Protein AF-A0A1F6L7F2-F1 (afdb_monomer)

pLDDT: mean 79.54, std 13.67, range [41.53, 95.06]

Foldseek 3Di:
DDDDPVVVVVQLVVLVVVLVVVLVVLLVQLLVQQLCCCVVVVDQLLVSLCVSLVVSLVVVVVVCVVVVFFDPPVVVSCVLSVVLSVVLSVQLNCCCVVVVDRSNVSSNVSSVVSSVVSSVVCVVVVGTDRDPPPPDD

Sequence (137 aa):
MPDFPGVIARRCASHFAKYLAVGVIWTILPIASLWLLIDHWRLPAIWVSAIVYGALFVTKYTAYVFIGMLKADPVKYILVAGVFSALNVFIVWLFVDCFHLPAASAGLLNTTGLFLARFFAFSRLGILRDPPDKKGP

Nearest PDB structures (foldseek):
  7kyp-assembly4_N  TM=5.466E-01  e=1.343E+00  Streptococcus pneumoniae D39
  1ktm-assembly1_A  TM=3.327E-01  e=5.344E+00  Gallus gallus
  6x8n-assembly2_B  TM=3.329E-01  e=8.314E+00  synthetic construct

Mean predicted aligned error: 7.93 Å

Secondary structure (DSSP, 8-state):
-PPPHHHHHHHHHHHHHHHHHHHHHHHHHHHHHHIIIIIIT---HHHHHHHHHHHHHHHHHHHHHHTT-B-S-HHHHHHHHHHHHHHHHHHHHIIIIIT---HHHHHHHHHHHHHHHHHHHHHHTT-BPPPPP----

Radius of gyration: 17.03 Å; Cα contacts (8 Å, |Δi|>4): 104; chains: 1; bounding box: 48×31×57 Å

Solvent-accessible surface area (backbone atoms only — not comparable to full-atom values): 7583 Å² total; per-residue (Å²): 132,87,78,58,72,69,60,57,52,53,53,51,50,56,54,46,50,57,51,44,64,57,44,49,61,69,47,51,52,54,28,54,50,40,26,51,44,31,66,72,65,65,44,60,54,58,63,53,36,46,52,50,45,50,54,47,51,55,54,50,50,54,50,35,58,74,69,57,44,52,52,99,49,66,65,64,48,51,53,53,55,46,54,53,41,53,49,50,30,53,51,40,28,46,32,34,74,72,64,66,39,58,41,45,62,33,36,49,54,50,50,56,56,49,49,54,54,49,50,53,49,37,61,77,66,62,42,61,48,76,74,80,72,90,70,72,135

Structure (mmCIF, N/CA/C/O backbone):
data_AF-A0A1F6L7F2-F1
#
_entry.id   AF-A0A1F6L7F2-F1
#
loop_
_atom_site.group_PDB
_atom_site.id
_atom_site.type_symbol
_atom_site.label_atom_id
_atom_site.label_alt_id
_atom_site.label_comp_id
_atom_site.label_asym_id
_atom_site.label_entity_id
_atom_site.label_seq_id
_atom_site.pdbx_PDB_ins_code
_atom_site.Cartn_x
_atom_site.Cartn_y
_atom_site.Cartn_z
_atom_site.occupancy
_atom_site.B_iso_or_equiv
_atom_site.auth_seq_id
_atom_s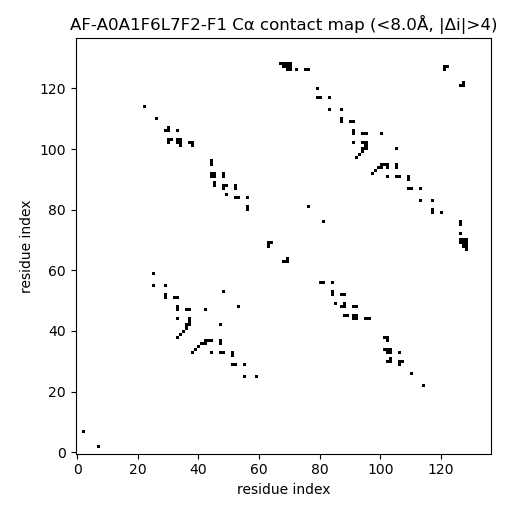ite.auth_comp_id
_atom_site.auth_asym_id
_atom_site.auth_atom_id
_atom_site.pdbx_PDB_model_num
ATOM 1 N N . MET A 1 1 ? -31.174 10.610 19.630 1.00 47.91 1 MET A N 1
ATOM 2 C CA . MET A 1 1 ? -30.564 11.948 19.770 1.00 47.91 1 MET A CA 1
ATOM 3 C C . MET A 1 1 ? -29.759 12.197 18.505 1.00 47.91 1 MET A C 1
ATOM 5 O O . MET A 1 1 ? -28.881 11.389 18.244 1.00 47.91 1 MET A O 1
ATOM 9 N N . PRO A 1 2 ? -30.112 13.179 17.660 1.00 44.25 2 PRO A N 1
ATOM 10 C CA . PRO A 1 2 ? -29.344 13.467 16.454 1.00 44.25 2 PRO A CA 1
ATOM 11 C C . PRO A 1 2 ? -27.985 14.055 16.851 1.00 44.25 2 PRO A C 1
ATOM 13 O O . PRO A 1 2 ? -27.917 15.099 17.498 1.00 44.25 2 PRO A O 1
ATOM 16 N N . ASP A 1 3 ? -26.911 13.348 16.513 1.00 50.22 3 ASP A N 1
ATOM 17 C CA . ASP A 1 3 ? -25.543 13.789 16.762 1.00 50.22 3 ASP A CA 1
ATOM 18 C C . ASP A 1 3 ? -25.258 15.085 15.989 1.00 50.22 3 ASP A C 1
ATOM 20 O O . ASP A 1 3 ? -25.429 15.160 14.770 1.00 50.22 3 ASP A O 1
ATOM 24 N N . PHE A 1 4 ? -24.821 16.129 16.699 1.00 49.31 4 PHE A N 1
ATOM 25 C CA . PHE A 1 4 ? -24.456 17.402 16.083 1.00 49.31 4 PHE A CA 1
ATOM 26 C C . PHE A 1 4 ? -23.303 17.202 15.078 1.00 49.31 4 PHE A C 1
ATOM 28 O O . PHE A 1 4 ? -22.275 16.613 15.439 1.00 49.31 4 PHE A O 1
ATOM 35 N N . PRO A 1 5 ? -23.395 17.756 13.852 1.00 58.38 5 PRO A N 1
ATOM 36 C CA . PRO A 1 5 ? -22.415 17.530 12.783 1.00 58.38 5 PRO A CA 1
ATOM 37 C C . PRO A 1 5 ? -20.974 17.909 13.176 1.00 58.38 5 PRO A C 1
ATOM 39 O O . PRO A 1 5 ? -20.014 17.288 12.718 1.00 58.38 5 PRO A O 1
ATOM 42 N N . GLY A 1 6 ? -20.802 18.867 14.095 1.00 54.88 6 GLY A N 1
ATOM 43 C CA . GLY A 1 6 ? -19.487 19.275 14.602 1.00 54.88 6 GLY A CA 1
ATOM 44 C C . GLY A 1 6 ? -18.789 18.248 15.508 1.00 54.88 6 GLY A C 1
ATOM 45 O O . GLY A 1 6 ? -17.558 18.187 15.526 1.00 54.88 6 GLY A O 1
ATOM 46 N N . VAL A 1 7 ? -19.536 17.413 16.241 1.00 58.66 7 VAL A N 1
ATOM 47 C CA . VAL A 1 7 ? -18.960 16.395 17.145 1.00 58.66 7 VAL A CA 1
ATOM 48 C C . VAL A 1 7 ? -18.465 15.187 16.346 1.00 58.66 7 VAL A C 1
ATOM 50 O O . VAL A 1 7 ? -17.373 14.674 16.610 1.00 58.66 7 VAL A O 1
ATOM 53 N N . ILE A 1 8 ? -19.213 14.800 15.307 1.00 60.44 8 ILE A N 1
ATOM 54 C CA . ILE A 1 8 ? -18.836 13.746 14.354 1.00 60.44 8 ILE A CA 1
ATOM 55 C C . ILE A 1 8 ? -17.544 14.136 13.621 1.00 60.44 8 ILE A C 1
ATOM 57 O O . ILE A 1 8 ? -16.605 13.341 13.550 1.00 60.44 8 ILE A O 1
ATOM 61 N N . ALA A 1 9 ? -17.446 15.387 13.154 1.00 60.25 9 ALA A N 1
ATOM 62 C CA . ALA A 1 9 ? -16.261 15.891 12.460 1.00 60.25 9 ALA A CA 1
ATOM 63 C C . ALA A 1 9 ? -14.997 15.863 13.341 1.00 60.25 9 ALA A C 1
ATOM 65 O O . ALA A 1 9 ? -13.937 15.425 12.891 1.00 60.25 9 ALA A O 1
ATOM 66 N N . ARG A 1 10 ? -15.103 16.261 14.618 1.00 60.53 10 ARG A N 1
ATOM 67 C CA . ARG A 1 10 ? -13.965 16.239 15.557 1.00 60.53 10 ARG A CA 1
ATOM 68 C C . ARG A 1 10 ? -13.502 14.822 15.903 1.00 60.53 10 ARG A C 1
ATOM 70 O O . ARG A 1 10 ? -12.294 14.589 15.963 1.00 60.53 10 ARG A O 1
ATOM 77 N N . ARG A 1 11 ? -14.423 13.865 16.091 1.00 60.84 11 ARG A N 1
ATOM 78 C CA . ARG A 1 11 ? -14.052 12.449 16.289 1.00 60.84 11 ARG A CA 1
ATOM 79 C C . ARG A 1 11 ? -13.363 11.889 15.047 1.00 60.84 11 ARG A C 1
ATOM 81 O O . ARG A 1 11 ? -12.254 11.371 15.168 1.00 60.84 11 ARG A O 1
ATOM 88 N N . CYS A 1 12 ? -13.944 12.077 13.861 1.00 61.31 12 CYS A N 1
ATOM 89 C CA . CYS A 1 12 ? -13.331 11.655 12.598 1.00 61.31 12 CYS A CA 1
ATOM 90 C C . CYS A 1 12 ? -11.922 12.233 12.408 1.00 61.31 12 CYS A C 1
ATOM 92 O O . CYS A 1 12 ? -11.019 11.491 12.034 1.00 61.31 12 CYS A O 1
ATOM 94 N N . ALA A 1 13 ? -11.701 13.512 12.731 1.00 68.69 13 ALA A N 1
ATOM 95 C CA . ALA A 1 13 ? -10.387 14.145 12.620 1.00 68.69 13 ALA A CA 1
ATOM 96 C C . ALA A 1 13 ? -9.338 13.518 13.559 1.00 68.69 13 ALA A C 1
ATOM 98 O O . ALA A 1 13 ? -8.205 13.280 13.145 1.00 68.69 13 ALA A O 1
ATOM 99 N N . SER A 1 1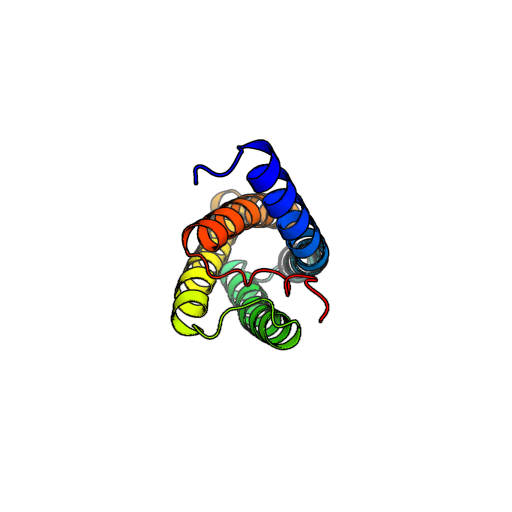4 ? -9.706 13.191 14.804 1.00 68.75 14 SER A N 1
ATOM 100 C CA . SER A 1 14 ? -8.786 12.541 15.751 1.00 68.75 14 SER A CA 1
ATOM 101 C C . SER A 1 14 ? -8.424 11.111 15.326 1.00 68.75 14 SER A C 1
ATOM 103 O O . SER A 1 14 ? -7.255 10.717 15.388 1.00 68.75 14 SER A O 1
ATOM 105 N N . HIS A 1 15 ? -9.404 10.345 14.834 1.00 65.56 15 HIS A N 1
ATOM 106 C CA . HIS A 1 15 ? -9.168 9.014 14.268 1.00 65.56 15 HIS A CA 1
ATOM 107 C C . HIS A 1 15 ? -8.309 9.073 13.007 1.00 65.56 15 HIS A C 1
ATOM 109 O O . HIS A 1 15 ? -7.381 8.277 12.863 1.00 65.56 15 HIS A O 1
ATOM 115 N N . PHE A 1 16 ? -8.576 10.042 12.133 1.00 71.31 16 PHE A N 1
ATOM 116 C CA . PHE A 1 16 ? -7.800 10.264 10.923 1.00 71.31 16 PHE A CA 1
ATOM 117 C C . PHE A 1 16 ? -6.352 10.636 11.244 1.00 71.31 16 PHE A C 1
ATOM 119 O O . PHE A 1 16 ? -5.453 10.057 10.655 1.00 71.31 16 PHE A O 1
ATOM 126 N N . ALA A 1 17 ? -6.094 11.507 12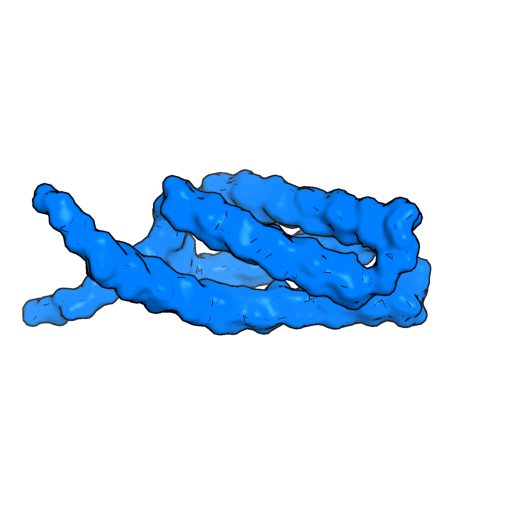.224 1.00 74.44 17 ALA A N 1
ATOM 127 C CA . ALA A 1 17 ? -4.734 11.894 12.606 1.00 74.44 17 ALA A CA 1
ATOM 128 C C . ALA A 1 17 ? -3.897 10.704 13.111 1.00 74.44 17 ALA A C 1
ATOM 130 O O . ALA A 1 17 ? -2.756 10.526 12.688 1.00 74.44 17 ALA A O 1
ATOM 131 N N . LYS A 1 18 ? -4.469 9.841 13.964 1.00 69.44 18 LYS A N 1
ATOM 132 C CA . LYS A 1 18 ? -3.792 8.610 14.418 1.00 69.44 18 LYS A CA 1
ATOM 133 C C . LYS A 1 18 ? -3.585 7.619 13.273 1.00 69.44 18 LYS A C 1
ATOM 135 O O . LYS A 1 18 ? -2.518 7.019 13.164 1.00 69.44 18 LYS A O 1
ATOM 140 N N . TYR A 1 19 ? -4.590 7.467 12.410 1.00 71.06 19 TYR A N 1
ATOM 141 C CA . TYR A 1 19 ? -4.502 6.624 11.221 1.00 71.06 19 TYR A CA 1
ATOM 142 C C . TYR A 1 19 ? -3.443 7.133 10.236 1.00 71.06 19 TYR A C 1
ATOM 144 O O . TYR A 1 19 ? -2.723 6.333 9.649 1.00 71.06 19 TYR A O 1
ATOM 152 N N . LEU A 1 20 ? -3.305 8.452 10.098 1.00 78.25 20 LEU A N 1
ATOM 153 C CA . LEU A 1 20 ? -2.335 9.112 9.234 1.00 78.25 20 LEU A CA 1
ATOM 154 C C . LEU A 1 20 ? -0.918 9.001 9.795 1.00 78.25 20 LEU A C 1
ATOM 156 O O . LEU A 1 20 ? -0.019 8.650 9.044 1.00 78.25 20 LEU A O 1
ATOM 160 N N . ALA A 1 21 ? -0.711 9.189 11.101 1.00 75.81 21 ALA A N 1
ATOM 161 C CA . ALA A 1 21 ? 0.607 9.025 11.722 1.00 75.81 21 ALA A CA 1
ATOM 162 C C . ALA A 1 21 ? 1.177 7.612 11.505 1.00 75.81 21 ALA A C 1
ATOM 164 O O . ALA A 1 21 ? 2.320 7.452 11.079 1.00 75.81 21 ALA A O 1
ATOM 165 N N . VAL A 1 22 ? 0.351 6.583 11.720 1.00 72.19 22 VAL A N 1
ATOM 166 C CA . VAL A 1 22 ? 0.714 5.192 11.409 1.00 72.19 22 VAL A CA 1
ATOM 167 C C . VAL A 1 22 ? 0.835 5.013 9.891 1.00 72.19 22 VAL A C 1
ATOM 169 O O . VAL A 1 22 ? 1.800 4.440 9.391 1.00 72.19 22 VAL A O 1
ATOM 172 N N . GLY A 1 23 ? -0.120 5.556 9.139 1.00 74.75 23 GLY A N 1
ATOM 173 C CA . GLY A 1 23 ? -0.214 5.458 7.688 1.00 74.75 23 GLY A CA 1
ATOM 174 C C . GLY A 1 23 ? 1.010 5.973 6.939 1.00 74.75 23 GLY A C 1
ATOM 175 O O . GLY A 1 23 ? 1.412 5.330 5.975 1.00 74.75 23 GLY A O 1
ATOM 176 N N . VAL A 1 24 ? 1.626 7.071 7.385 1.00 81.06 24 VAL A N 1
ATOM 177 C CA . VAL A 1 24 ? 2.788 7.696 6.729 1.00 81.06 24 VAL A CA 1
ATOM 178 C C . VAL A 1 24 ? 3.989 6.755 6.720 1.00 81.06 24 VAL A C 1
ATOM 180 O O . VAL A 1 24 ? 4.548 6.498 5.654 1.00 81.06 24 VAL A O 1
ATOM 183 N N . ILE A 1 25 ? 4.340 6.169 7.871 1.00 80.00 25 ILE A N 1
ATOM 184 C CA . ILE A 1 25 ? 5.464 5.220 7.974 1.00 80.00 25 ILE A CA 1
ATOM 185 C C . ILE A 1 25 ? 5.234 4.048 7.018 1.00 80.00 25 ILE A C 1
ATOM 187 O O . ILE A 1 25 ? 6.090 3.698 6.206 1.00 80.00 25 ILE A O 1
ATOM 191 N N . TRP A 1 26 ? 4.020 3.502 7.040 1.00 82.12 26 TRP A N 1
ATOM 192 C CA . TRP A 1 26 ? 3.647 2.384 6.185 1.00 82.12 26 TRP A CA 1
ATOM 193 C C . TRP A 1 26 ? 3.324 2.755 4.725 1.00 82.12 26 TRP A C 1
ATOM 195 O O . TRP A 1 26 ? 2.894 1.884 3.962 1.00 82.12 26 TRP A O 1
ATOM 205 N N . THR A 1 27 ? 3.471 4.026 4.349 1.00 83.62 27 THR A N 1
ATOM 206 C CA . THR A 1 27 ? 3.336 4.536 2.973 1.00 83.62 27 THR A CA 1
ATOM 207 C C . THR A 1 27 ? 4.706 4.786 2.362 1.00 83.62 27 THR A C 1
ATOM 209 O O . THR A 1 27 ? 4.942 4.418 1.217 1.00 83.62 27 THR A O 1
ATOM 212 N N . ILE A 1 28 ? 5.642 5.331 3.139 1.00 87.88 28 ILE A N 1
ATOM 213 C CA . ILE A 1 28 ? 7.018 5.559 2.684 1.00 87.88 28 ILE A CA 1
ATOM 214 C C . ILE A 1 28 ? 7.707 4.228 2.371 1.00 87.88 28 ILE A C 1
ATOM 216 O O . ILE A 1 28 ? 8.364 4.102 1.342 1.00 87.88 28 ILE A O 1
ATOM 220 N N . LEU A 1 29 ? 7.509 3.221 3.227 1.00 89.31 29 LEU A N 1
ATOM 221 C CA . LEU A 1 29 ? 8.165 1.920 3.108 1.00 89.31 29 LEU A CA 1
ATOM 222 C C . LEU A 1 29 ? 7.895 1.217 1.757 1.00 89.31 29 LEU A C 1
ATOM 224 O O . LEU A 1 29 ? 8.867 0.918 1.068 1.00 89.31 29 LEU A O 1
ATOM 228 N N . PRO A 1 30 ? 6.636 1.025 1.299 1.00 88.75 30 PRO A N 1
ATOM 229 C CA . PRO A 1 30 ? 6.379 0.471 -0.033 1.00 88.75 30 PRO A CA 1
ATOM 230 C C . PRO A 1 30 ? 6.958 1.312 -1.165 1.00 88.75 30 PRO A C 1
ATOM 232 O O . PRO A 1 30 ? 7.499 0.744 -2.105 1.00 88.75 30 PRO A O 1
ATOM 235 N N . ILE A 1 31 ? 6.846 2.643 -1.102 1.00 89.62 31 ILE A N 1
ATOM 236 C CA . ILE A 1 31 ? 7.325 3.524 -2.177 1.00 89.62 31 ILE A CA 1
ATOM 237 C C . ILE A 1 31 ? 8.844 3.393 -2.325 1.00 89.62 31 ILE A C 1
ATOM 239 O O . ILE A 1 31 ? 9.336 3.199 -3.434 1.00 89.62 31 ILE A O 1
ATOM 243 N N . ALA A 1 32 ? 9.575 3.428 -1.209 1.00 92.81 32 ALA A N 1
ATOM 244 C CA . ALA A 1 32 ? 11.021 3.249 -1.197 1.00 92.81 32 ALA A CA 1
ATOM 245 C C . ALA A 1 32 ? 11.429 1.854 -1.698 1.00 92.81 32 ALA A C 1
ATOM 247 O O . ALA A 1 32 ? 12.355 1.738 -2.498 1.00 92.81 32 ALA A O 1
ATOM 248 N N . SER A 1 33 ? 10.719 0.798 -1.279 1.00 91.88 33 SER A N 1
ATOM 249 C CA . SER A 1 33 ? 10.977 -0.567 -1.751 1.00 91.88 33 SER A CA 1
ATOM 250 C C . SER A 1 33 ? 10.705 -0.735 -3.246 1.00 91.88 33 SER A C 1
ATOM 252 O O . SER A 1 33 ? 11.510 -1.356 -3.933 1.00 91.88 33 SER A O 1
ATOM 254 N N . LEU A 1 34 ? 9.603 -0.181 -3.763 1.00 90.62 34 LEU A N 1
ATOM 255 C CA . LEU A 1 34 ? 9.271 -0.231 -5.190 1.00 90.62 34 LEU A CA 1
ATOM 256 C C . LEU A 1 34 ? 10.317 0.509 -6.020 1.00 90.62 34 LEU A C 1
ATOM 258 O O . LEU A 1 34 ? 10.814 -0.047 -6.991 1.00 90.62 34 LEU A O 1
ATOM 262 N N . TRP A 1 35 ? 10.698 1.718 -5.608 1.00 92.19 35 TRP A N 1
ATOM 263 C CA . TRP A 1 35 ? 11.746 2.488 -6.274 1.00 92.19 35 TRP A CA 1
ATOM 264 C C . TRP A 1 35 ? 13.079 1.723 -6.313 1.00 92.19 35 TRP A C 1
ATOM 266 O O . TRP A 1 35 ? 13.674 1.560 -7.375 1.00 92.19 35 TRP A O 1
ATOM 276 N N . LEU A 1 36 ? 13.524 1.172 -5.180 1.00 94.19 36 LEU A N 1
ATOM 277 C CA . LEU A 1 36 ? 14.791 0.441 -5.114 1.00 94.19 36 LEU A CA 1
ATOM 278 C C . LEU A 1 36 ? 14.772 -0.844 -5.963 1.00 94.19 36 LEU A C 1
ATOM 280 O O . LEU A 1 36 ? 15.721 -1.139 -6.684 1.00 94.19 36 LEU A O 1
ATOM 284 N N . LEU A 1 37 ? 13.700 -1.629 -5.897 1.00 94.31 37 LEU A N 1
ATOM 285 C CA . LEU A 1 37 ? 13.655 -2.938 -6.552 1.00 94.31 37 LEU A CA 1
ATOM 286 C C . LEU A 1 37 ? 13.304 -2.843 -8.046 1.00 94.31 37 LEU A C 1
ATOM 288 O O . LEU A 1 37 ? 13.832 -3.612 -8.848 1.00 94.31 37 LEU A O 1
ATOM 292 N N . ILE A 1 38 ? 12.439 -1.904 -8.433 1.00 90.81 38 ILE A N 1
ATOM 293 C CA . ILE A 1 38 ? 11.993 -1.740 -9.823 1.00 90.81 38 ILE A CA 1
ATOM 294 C C . ILE A 1 38 ? 12.912 -0.776 -10.568 1.00 90.81 38 ILE A C 1
ATOM 296 O O . ILE A 1 38 ? 13.481 -1.151 -11.589 1.00 90.81 38 ILE A O 1
ATOM 300 N N . ASP A 1 39 ? 13.104 0.447 -10.068 1.00 88.50 39 ASP A N 1
ATOM 301 C CA . ASP A 1 39 ? 13.846 1.461 -10.827 1.00 88.50 39 ASP A CA 1
ATOM 302 C C . ASP A 1 39 ? 15.362 1.192 -10.784 1.00 88.50 39 ASP A C 1
ATOM 304 O O . ASP A 1 39 ? 16.039 1.301 -11.811 1.00 88.50 39 ASP A O 1
ATOM 308 N N . HIS A 1 40 ? 15.905 0.797 -9.623 1.00 92.00 40 HIS A N 1
ATOM 309 C CA . HIS A 1 40 ? 17.346 0.555 -9.468 1.00 92.00 40 HIS A CA 1
ATOM 310 C C . HIS A 1 40 ? 17.769 -0.875 -9.851 1.00 92.00 40 HIS A C 1
ATOM 312 O O . HIS A 1 40 ? 18.757 -1.035 -10.567 1.00 92.00 40 HIS A O 1
ATOM 318 N N . TRP A 1 41 ? 17.028 -1.912 -9.441 1.00 93.62 41 TRP A N 1
ATOM 319 C CA . TRP A 1 41 ? 17.353 -3.316 -9.770 1.00 93.62 41 TRP A CA 1
ATOM 320 C C . TRP A 1 41 ? 16.626 -3.883 -10.996 1.00 93.62 41 TRP A C 1
ATOM 322 O O . TRP A 1 41 ? 16.892 -5.024 -11.373 1.00 93.62 41 TRP A O 1
ATOM 332 N N . ARG A 1 42 ? 15.755 -3.101 -11.653 1.00 91.56 42 ARG A N 1
ATOM 333 C CA . ARG A 1 42 ? 15.066 -3.480 -12.904 1.00 91.56 42 ARG A CA 1
ATOM 334 C C . ARG A 1 42 ? 14.253 -4.778 -12.792 1.00 91.56 42 ARG A C 1
ATOM 336 O O . ARG A 1 42 ? 14.075 -5.484 -13.784 1.00 91.56 42 ARG A O 1
ATOM 343 N N . LEU A 1 43 ? 13.757 -5.109 -11.599 1.00 93.38 43 LEU A N 1
ATOM 344 C CA . LEU A 1 43 ? 12.919 -6.290 -11.401 1.00 93.38 43 LEU A CA 1
ATOM 345 C C . LEU A 1 43 ? 11.498 -6.057 -11.950 1.00 93.38 43 LEU A C 1
ATOM 347 O O . LEU A 1 43 ? 11.011 -4.925 -11.903 1.00 93.38 43 LEU A O 1
ATOM 351 N N . PRO A 1 44 ? 10.791 -7.106 -12.420 1.00 91.44 44 PRO A N 1
ATOM 352 C CA . PRO A 1 44 ? 9.447 -6.941 -12.968 1.00 91.44 44 PRO A CA 1
ATOM 353 C C . PRO A 1 44 ? 8.465 -6.421 -11.912 1.00 91.44 44 PRO A C 1
ATOM 355 O O . PRO A 1 44 ? 8.364 -6.987 -10.814 1.00 91.44 44 PRO A O 1
ATOM 358 N N . ALA A 1 45 ? 7.702 -5.378 -12.256 1.00 88.06 45 ALA A N 1
ATOM 359 C CA . ALA A 1 45 ? 6.868 -4.653 -11.301 1.00 88.06 45 ALA A CA 1
ATOM 360 C C . ALA A 1 45 ? 5.812 -5.547 -10.641 1.00 88.06 45 ALA A C 1
ATOM 362 O O . ALA A 1 45 ? 5.536 -5.393 -9.450 1.00 88.06 45 ALA A O 1
ATOM 363 N N . ILE A 1 46 ? 5.265 -6.526 -11.369 1.00 90.06 46 ILE A N 1
ATOM 364 C CA . ILE A 1 46 ? 4.255 -7.454 -10.843 1.00 90.06 46 ILE A CA 1
ATOM 365 C C . ILE A 1 46 ? 4.775 -8.309 -9.678 1.00 90.06 46 ILE A C 1
ATOM 367 O O . ILE A 1 46 ? 4.102 -8.431 -8.656 1.00 90.06 46 ILE A O 1
ATOM 371 N N . TRP A 1 47 ? 5.997 -8.844 -9.781 1.00 91.88 47 TRP A N 1
ATOM 372 C CA . TRP A 1 47 ? 6.590 -9.686 -8.738 1.00 91.88 47 TRP A CA 1
ATOM 373 C C . TRP A 1 47 ? 6.978 -8.854 -7.521 1.00 91.8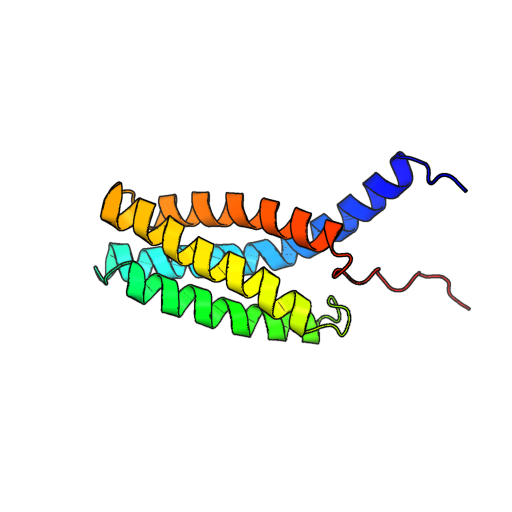8 47 TRP A C 1
ATOM 375 O O . TRP A 1 47 ? 6.647 -9.210 -6.390 1.00 91.88 47 TRP A O 1
ATOM 385 N N . VAL A 1 48 ? 7.633 -7.714 -7.755 1.00 92.38 48 VAL A N 1
ATOM 386 C CA . VAL A 1 48 ? 8.052 -6.815 -6.678 1.00 92.38 48 VAL A CA 1
ATOM 387 C C . VAL A 1 48 ? 6.843 -6.291 -5.914 1.00 92.38 48 VAL A C 1
ATOM 389 O O . VAL A 1 48 ? 6.813 -6.368 -4.688 1.00 92.38 48 VAL A O 1
ATOM 392 N N . SER A 1 49 ? 5.833 -5.776 -6.616 1.00 87.06 49 SER A N 1
ATOM 393 C CA . SER A 1 49 ? 4.640 -5.228 -5.973 1.00 87.06 49 SER A CA 1
ATOM 394 C C . SER A 1 49 ? 3.875 -6.302 -5.199 1.00 87.06 49 SER A C 1
ATOM 396 O O . SER A 1 49 ? 3.475 -6.042 -4.065 1.00 87.06 49 SER A O 1
ATOM 398 N N . ALA A 1 50 ? 3.743 -7.524 -5.728 1.00 91.06 50 ALA A N 1
ATOM 399 C CA . ALA A 1 50 ? 3.123 -8.631 -5.003 1.00 91.06 50 ALA A CA 1
ATOM 400 C C . ALA A 1 50 ? 3.859 -8.954 -3.690 1.00 91.06 50 ALA A C 1
ATOM 402 O O . ALA A 1 50 ? 3.220 -9.074 -2.642 1.00 91.06 50 ALA A O 1
ATOM 403 N N . ILE A 1 51 ? 5.194 -9.026 -3.717 1.00 93.19 51 ILE A N 1
ATOM 404 C CA . ILE A 1 51 ? 6.013 -9.299 -2.526 1.00 93.19 51 ILE A CA 1
ATOM 405 C C . ILE A 1 51 ? 5.919 -8.143 -1.523 1.00 93.19 51 ILE A C 1
ATOM 407 O O . ILE A 1 51 ? 5.627 -8.367 -0.348 1.00 93.19 51 ILE A O 1
ATOM 411 N N . VAL A 1 52 ? 6.126 -6.903 -1.975 1.00 91.88 52 VAL A N 1
ATOM 412 C CA . VAL A 1 52 ? 6.137 -5.708 -1.118 1.00 91.88 52 VAL A CA 1
ATOM 413 C C . VAL A 1 52 ? 4.772 -5.495 -0.466 1.00 91.88 52 VAL A C 1
ATOM 415 O O . VAL A 1 52 ? 4.680 -5.371 0.757 1.00 91.88 52 VAL A O 1
ATOM 418 N N . TYR A 1 53 ? 3.689 -5.490 -1.249 1.00 88.06 53 TYR A N 1
ATOM 419 C CA . TYR A 1 53 ? 2.344 -5.287 -0.710 1.00 88.06 53 TYR A CA 1
ATOM 420 C C . TYR A 1 53 ? 1.833 -6.503 0.075 1.00 88.06 53 TYR A C 1
ATOM 422 O O . TYR A 1 53 ? 1.067 -6.321 1.025 1.00 88.06 53 TYR A O 1
ATOM 430 N N . GLY A 1 54 ? 2.288 -7.718 -0.250 1.00 88.00 54 GLY A N 1
ATOM 431 C CA . GLY A 1 54 ? 2.028 -8.926 0.535 1.00 88.00 54 GLY A CA 1
ATOM 432 C C . GLY A 1 54 ? 2.682 -8.877 1.919 1.00 88.00 54 GLY A C 1
ATOM 433 O O . GLY A 1 54 ? 2.007 -9.060 2.932 1.00 88.00 54 GLY A O 1
ATOM 434 N N . ALA A 1 55 ? 3.969 -8.532 1.994 1.00 88.81 55 ALA A N 1
ATOM 435 C CA . ALA A 1 55 ? 4.674 -8.354 3.264 1.00 88.81 55 ALA A CA 1
ATOM 436 C C . ALA A 1 55 ? 4.061 -7.217 4.104 1.00 88.81 55 ALA A C 1
ATOM 438 O O . ALA A 1 55 ? 3.872 -7.349 5.319 1.00 88.81 55 ALA A O 1
ATOM 439 N N . LEU A 1 56 ? 3.674 -6.114 3.455 1.00 86.56 56 LEU A N 1
ATOM 440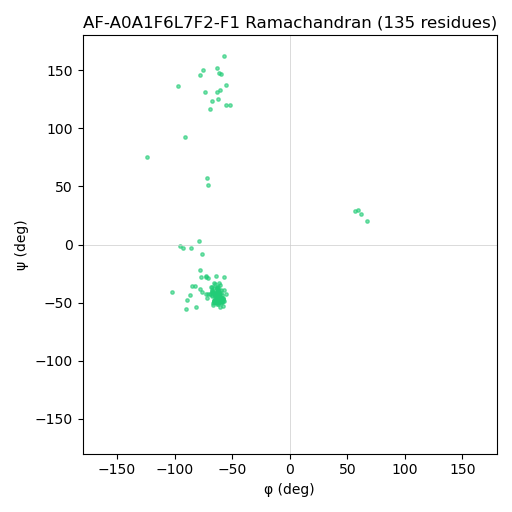 C CA . LEU A 1 56 ? 2.988 -4.996 4.106 1.00 86.56 56 LEU A CA 1
ATOM 441 C C . LEU A 1 56 ? 1.608 -5.358 4.638 1.00 86.56 56 LEU A C 1
ATOM 443 O O . LEU A 1 56 ? 1.192 -4.822 5.661 1.00 86.56 56 LEU A O 1
ATOM 447 N N . PHE A 1 57 ? 0.883 -6.245 3.963 1.00 84.88 57 PHE A N 1
ATOM 448 C CA . PHE A 1 57 ? -0.413 -6.712 4.437 1.00 84.88 57 PHE A CA 1
ATOM 449 C C . PHE A 1 57 ? -0.282 -7.418 5.793 1.00 84.88 57 PHE A C 1
ATOM 451 O O . PHE A 1 57 ? -1.006 -7.078 6.733 1.00 84.88 57 PHE A O 1
ATOM 458 N N . VAL A 1 58 ? 0.682 -8.337 5.913 1.00 84.44 58 VAL A N 1
ATOM 459 C CA . VAL A 1 58 ? 0.929 -9.098 7.148 1.00 84.44 58 VAL A CA 1
ATOM 460 C C . VAL A 1 58 ? 1.407 -8.176 8.268 1.00 84.44 58 VAL A C 1
ATOM 462 O O . VAL A 1 58 ? 0.855 -8.192 9.366 1.00 84.44 58 VAL A O 1
ATOM 465 N N . THR A 1 59 ? 2.388 -7.321 7.981 1.00 84.56 59 THR A N 1
ATOM 466 C CA . THR A 1 59 ? 2.967 -6.403 8.975 1.00 84.56 59 THR A CA 1
ATOM 467 C C . THR A 1 59 ? 1.992 -5.313 9.430 1.00 84.56 59 THR A C 1
ATOM 469 O O . THR A 1 59 ? 1.947 -4.987 10.615 1.00 84.56 59 THR A O 1
ATOM 472 N N . LYS A 1 60 ? 1.137 -4.786 8.541 1.00 80.38 60 LYS A N 1
ATOM 473 C CA . LYS A 1 60 ? 0.054 -3.871 8.946 1.00 80.38 60 LYS A CA 1
ATOM 474 C C . LYS A 1 60 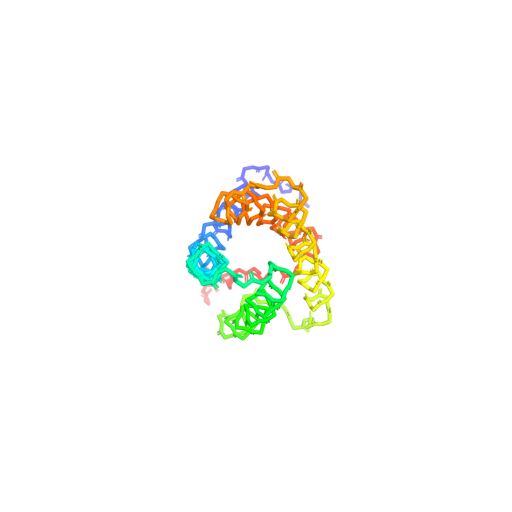? -0.963 -4.559 9.838 1.00 80.38 60 LYS A C 1
ATOM 476 O O . LYS A 1 60 ? -1.400 -3.962 10.818 1.00 80.38 60 LYS A O 1
ATOM 481 N N . TYR A 1 61 ? -1.348 -5.791 9.510 1.00 81.19 61 TYR A N 1
ATOM 482 C CA . TYR A 1 61 ? -2.304 -6.538 10.321 1.00 81.19 61 TYR A CA 1
ATOM 483 C C . TYR A 1 61 ? -1.787 -6.738 11.747 1.00 81.19 61 TYR A C 1
ATOM 485 O O . TYR A 1 61 ? -2.484 -6.392 12.701 1.00 81.19 61 TYR A O 1
ATOM 493 N N . THR A 1 62 ? -0.548 -7.215 11.901 1.00 80.00 62 THR A N 1
ATOM 494 C CA . THR A 1 62 ? 0.055 -7.416 13.226 1.00 80.00 62 THR A CA 1
ATOM 495 C C . THR A 1 62 ? 0.180 -6.104 13.996 1.00 80.00 62 THR A C 1
ATOM 497 O O . THR A 1 62 ? -0.172 -6.062 15.174 1.00 80.00 62 THR A O 1
ATOM 500 N N . ALA A 1 63 ? 0.578 -5.011 13.335 1.00 80.69 63 ALA A N 1
ATOM 501 C CA . ALA A 1 63 ? 0.646 -3.690 13.955 1.00 80.69 63 ALA A CA 1
ATOM 502 C C . ALA A 1 63 ? -0.728 -3.202 14.441 1.00 80.69 63 ALA A C 1
ATOM 504 O O . ALA A 1 63 ? -0.854 -2.708 15.560 1.00 80.69 63 ALA A O 1
ATOM 505 N N . TYR A 1 64 ? -1.780 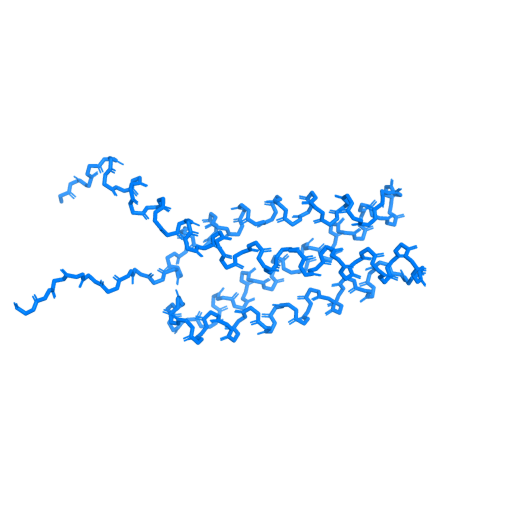-3.364 13.636 1.00 73.69 64 TYR A N 1
ATOM 506 C CA . TYR A 1 64 ? -3.119 -2.938 14.032 1.00 73.69 64 TYR A CA 1
ATOM 507 C C . TYR A 1 64 ? -3.707 -3.766 15.178 1.00 73.69 64 TYR A C 1
ATOM 509 O O . TYR A 1 64 ? -4.398 -3.206 16.035 1.00 73.69 64 TYR A O 1
ATOM 517 N N . VAL A 1 65 ? -3.432 -5.074 15.202 1.00 76.12 65 VAL A N 1
ATOM 518 C CA . VAL A 1 65 ? -3.803 -5.958 16.314 1.00 76.12 65 VAL A CA 1
ATOM 519 C C . VAL A 1 65 ? -3.064 -5.539 17.585 1.00 76.12 65 VAL A C 1
ATOM 521 O O . VAL A 1 65 ? -3.698 -5.363 18.622 1.00 76.12 65 VAL A O 1
ATOM 524 N N . PHE A 1 66 ? -1.754 -5.292 17.496 1.00 78.69 66 PHE A N 1
ATOM 525 C CA . PHE A 1 66 ? -0.927 -4.881 18.633 1.00 78.69 66 PHE A CA 1
ATOM 526 C C . PHE A 1 66 ? -1.359 -3.531 19.227 1.00 78.69 66 PHE A C 1
ATOM 528 O O . PHE A 1 66 ? -1.424 -3.374 20.442 1.00 78.69 66 PHE A O 1
ATOM 535 N N . ILE A 1 67 ? -1.723 -2.567 18.377 1.00 73.00 67 ILE A N 1
ATOM 536 C CA . ILE A 1 67 ? -2.207 -1.240 18.798 1.00 73.00 67 ILE A CA 1
ATOM 537 C C . ILE A 1 67 ? -3.668 -1.300 19.306 1.00 73.00 67 ILE A C 1
ATOM 539 O O . ILE A 1 67 ? -4.190 -0.320 19.836 1.00 73.00 67 ILE A O 1
ATOM 543 N N . GLY A 1 68 ? -4.358 -2.439 19.159 1.00 67.38 68 GLY A N 1
ATOM 544 C CA . GLY A 1 68 ? -5.755 -2.604 19.572 1.00 67.38 68 GLY A CA 1
ATOM 545 C C . GLY A 1 68 ? -6.744 -1.766 18.752 1.00 67.38 68 GLY A C 1
ATOM 546 O O . GLY A 1 68 ? -7.857 -1.500 19.206 1.00 67.38 68 GLY A O 1
ATOM 547 N N . MET A 1 69 ? -6.338 -1.329 17.554 1.00 65.50 69 MET A N 1
ATOM 548 C CA . MET A 1 69 ? -7.101 -0.413 16.695 1.00 65.50 69 MET A CA 1
ATOM 549 C C . MET A 1 69 ? -8.250 -1.103 15.949 1.00 65.50 69 MET A C 1
ATOM 551 O O . MET A 1 69 ? -9.196 -0.439 15.520 1.00 65.50 69 MET A O 1
ATOM 555 N N . LEU A 1 70 ? -8.166 -2.424 15.787 1.00 67.50 70 LEU A N 1
ATOM 556 C CA . LEU A 1 70 ? -9.173 -3.229 15.109 1.00 67.50 70 LEU A CA 1
ATOM 557 C C . LEU A 1 70 ? -10.144 -3.873 16.102 1.00 67.50 70 LEU A C 1
ATOM 559 O O . LEU A 1 70 ? -9.738 -4.441 17.117 1.00 67.50 70 LEU A O 1
ATOM 563 N N . LYS A 1 71 ? -11.443 -3.826 15.781 1.00 64.81 71 LYS A N 1
ATOM 564 C CA . LYS A 1 71 ? -12.416 -4.757 16.371 1.00 64.81 71 LYS A CA 1
ATOM 565 C C . LYS A 1 71 ? -12.062 -6.192 15.963 1.00 64.81 71 LYS A C 1
ATOM 567 O O . LYS A 1 71 ? -11.479 -6.404 14.902 1.00 64.81 71 LYS A O 1
ATOM 572 N N . ALA A 1 72 ? -12.428 -7.163 16.800 1.00 60.12 72 ALA A N 1
ATOM 573 C CA . ALA A 1 72 ? -12.133 -8.590 16.638 1.00 60.12 72 ALA A CA 1
ATOM 574 C C . ALA A 1 72 ? -12.921 -9.257 15.487 1.00 60.12 72 ALA A C 1
ATOM 576 O O . ALA A 1 72 ? -13.573 -10.276 15.680 1.00 60.12 72 ALA A O 1
ATOM 577 N N . ASP A 1 73 ? -12.882 -8.674 14.291 1.00 74.38 73 ASP A N 1
ATOM 578 C CA . ASP A 1 73 ? -13.452 -9.245 13.073 1.00 74.38 73 ASP A CA 1
ATOM 579 C C . ASP A 1 73 ? -12.354 -9.338 11.994 1.00 74.38 73 ASP A C 1
ATOM 581 O O . ASP A 1 73 ? -12.274 -8.503 11.082 1.00 74.38 73 ASP A O 1
ATOM 585 N N . PRO A 1 74 ? -11.436 -10.317 12.130 1.00 76.88 74 PRO A N 1
ATOM 586 C CA . PRO A 1 74 ? -10.287 -10.459 11.239 1.00 76.88 74 PRO A CA 1
ATOM 587 C C . PRO A 1 74 ? -10.711 -10.769 9.801 1.00 76.88 74 PRO A C 1
ATOM 589 O O . PRO A 1 74 ? -10.013 -10.390 8.864 1.00 76.88 74 PRO A O 1
ATOM 592 N N . VAL A 1 75 ? -11.877 -11.393 9.604 1.00 82.44 75 VAL A N 1
ATOM 593 C CA . VAL A 1 75 ? -12.388 -11.770 8.280 1.00 82.44 75 VAL A CA 1
ATOM 594 C C . VAL A 1 75 ? -12.702 -10.528 7.450 1.00 82.44 75 VAL A C 1
ATOM 596 O O . VAL A 1 75 ? -12.229 -10.409 6.319 1.00 82.44 75 VAL A O 1
ATOM 599 N N . LYS A 1 76 ? -13.432 -9.556 8.017 1.00 80.06 76 LYS A N 1
ATOM 600 C CA . LYS A 1 76 ? -13.723 -8.291 7.319 1.00 80.06 76 LYS A CA 1
ATOM 601 C C . LYS A 1 76 ? -12.454 -7.518 6.985 1.00 80.06 76 LYS A C 1
ATOM 603 O O . LYS A 1 76 ? -12.354 -6.949 5.899 1.00 80.06 76 LYS A O 1
ATOM 608 N N . TYR A 1 77 ? -11.476 -7.519 7.892 1.00 83.12 77 TYR A N 1
ATOM 609 C CA . TYR A 1 77 ? -10.186 -6.896 7.622 1.00 83.12 77 TYR A CA 1
ATOM 610 C C . TYR A 1 77 ? -9.468 -7.571 6.458 1.00 83.12 77 TYR A C 1
ATOM 612 O O . TYR A 1 77 ? -9.062 -6.877 5.533 1.00 83.12 77 TYR A O 1
ATOM 620 N N . ILE A 1 78 ? -9.336 -8.901 6.483 1.00 85.81 78 ILE A N 1
ATOM 621 C CA . ILE A 1 78 ? -8.631 -9.660 5.445 1.00 85.81 78 ILE A CA 1
ATOM 622 C C . ILE A 1 78 ? -9.279 -9.430 4.080 1.00 85.81 78 ILE A C 1
ATOM 624 O O . ILE A 1 78 ? -8.563 -9.169 3.119 1.00 85.81 78 ILE A O 1
ATOM 628 N N . LEU A 1 79 ? -10.614 -9.445 3.998 1.00 86.62 79 LEU A N 1
ATOM 629 C CA . LEU A 1 79 ? -11.334 -9.188 2.749 1.00 86.62 79 LEU A CA 1
ATOM 630 C C . LEU A 1 79 ? -11.042 -7.788 2.202 1.00 86.62 79 LEU A C 1
ATOM 632 O O . LEU A 1 79 ? -10.604 -7.647 1.063 1.00 86.62 79 LEU A O 1
ATOM 636 N N . VAL A 1 80 ? -11.233 -6.746 3.014 1.00 84.94 80 VAL A N 1
ATOM 637 C CA . VAL A 1 80 ? -11.026 -5.365 2.557 1.00 84.94 80 VAL A CA 1
ATOM 638 C C . VAL A 1 80 ? -9.550 -5.120 2.262 1.00 84.94 80 VAL A C 1
ATOM 640 O O . VAL A 1 80 ? -9.191 -4.668 1.178 1.00 84.94 80 VAL A O 1
ATOM 643 N N . ALA A 1 81 ? -8.661 -5.430 3.201 1.00 85.06 81 ALA A N 1
ATOM 644 C CA . ALA A 1 81 ? -7.238 -5.197 3.023 1.00 85.06 81 ALA A CA 1
ATOM 645 C C . ALA A 1 81 ? -6.670 -6.025 1.860 1.00 85.06 81 ALA A C 1
ATOM 647 O O . ALA A 1 81 ? -5.859 -5.483 1.114 1.00 85.06 81 ALA A O 1
ATOM 648 N N . GLY A 1 82 ? -7.147 -7.256 1.653 1.00 87.00 82 GLY A N 1
ATOM 649 C CA . GLY A 1 82 ? -6.769 -8.130 0.544 1.00 87.00 82 GLY A CA 1
ATOM 650 C C . GLY A 1 82 ? -7.194 -7.574 -0.812 1.00 87.00 82 GLY A C 1
ATOM 651 O O . GLY A 1 82 ? -6.349 -7.433 -1.693 1.00 87.00 82 GLY A O 1
ATOM 652 N N . VAL A 1 83 ? -8.457 -7.152 -0.958 1.00 90.88 83 VAL A N 1
ATOM 653 C CA . VAL A 1 83 ? -8.951 -6.496 -2.186 1.00 90.88 83 VAL A CA 1
ATOM 654 C C . VAL A 1 83 ? -8.131 -5.246 -2.497 1.00 90.88 83 VAL A C 1
ATOM 656 O O . VAL A 1 83 ? -7.665 -5.070 -3.620 1.00 90.88 83 VAL A O 1
ATOM 659 N N . PHE A 1 84 ? -7.882 -4.399 -1.496 1.00 89.56 84 PHE A N 1
ATOM 660 C CA . PHE A 1 84 ? -7.058 -3.209 -1.690 1.00 89.56 84 PHE A CA 1
ATOM 661 C C . PHE A 1 84 ? -5.593 -3.548 -2.005 1.00 89.56 84 PHE A C 1
ATOM 663 O O . PHE A 1 84 ? -4.958 -2.804 -2.745 1.00 89.56 84 PHE A O 1
ATOM 670 N N . SER A 1 85 ? -5.025 -4.627 -1.463 1.00 88.19 85 SER A N 1
ATOM 671 C CA . SER A 1 85 ? -3.662 -5.063 -1.801 1.00 88.19 85 SER A CA 1
ATOM 672 C C . SER A 1 85 ? -3.570 -5.602 -3.229 1.00 88.19 85 SER A C 1
ATOM 674 O O . SER A 1 85 ? -2.648 -5.229 -3.946 1.00 88.19 85 SER A O 1
ATOM 676 N N . ALA A 1 86 ? -4.544 -6.396 -3.679 1.00 90.44 86 ALA A N 1
ATOM 677 C CA . ALA A 1 86 ? -4.619 -6.836 -5.072 1.00 90.44 86 ALA A CA 1
ATOM 678 C C . ALA A 1 86 ? -4.761 -5.639 -6.026 1.00 90.44 86 ALA A C 1
ATOM 680 O O . ALA A 1 86 ? -4.064 -5.553 -7.034 1.00 90.44 86 ALA A O 1
ATOM 681 N N . LEU A 1 87 ? -5.596 -4.663 -5.654 1.00 92.62 87 LEU A N 1
ATOM 682 C CA . LEU A 1 87 ? -5.760 -3.424 -6.407 1.00 92.62 87 LEU A CA 1
ATOM 683 C C . LEU A 1 87 ? -4.464 -2.597 -6.454 1.00 92.62 87 LEU A C 1
ATOM 685 O O . LEU A 1 87 ? -4.141 -2.054 -7.504 1.00 92.62 87 LEU A O 1
ATOM 689 N N . ASN A 1 88 ? -3.687 -2.550 -5.363 1.00 90.81 88 ASN A N 1
ATOM 690 C CA . ASN A 1 88 ? -2.365 -1.906 -5.352 1.00 90.81 88 ASN A CA 1
ATOM 691 C C . ASN A 1 88 ? -1.425 -2.543 -6.385 1.00 90.81 88 ASN A C 1
ATOM 693 O O . ASN A 1 88 ? -0.808 -1.829 -7.168 1.00 90.81 88 ASN A O 1
ATOM 697 N N . VAL A 1 89 ? -1.323 -3.876 -6.386 1.00 91.88 89 VAL A N 1
ATOM 698 C CA . VAL A 1 89 ? -0.475 -4.624 -7.331 1.00 91.88 89 VAL A CA 1
ATOM 699 C C . VAL A 1 89 ? -0.901 -4.337 -8.768 1.00 91.88 89 VAL A C 1
ATOM 701 O O . VAL A 1 89 ? -0.065 -3.985 -9.596 1.00 91.88 89 VAL A O 1
ATOM 704 N N . PHE A 1 90 ? -2.204 -4.410 -9.045 1.00 93.88 90 PHE A N 1
ATOM 705 C CA . PHE A 1 90 ? -2.748 -4.152 -10.375 1.00 93.88 90 PHE A CA 1
ATOM 706 C C . PHE A 1 90 ? -2.474 -2.723 -10.863 1.00 93.88 90 PHE A C 1
ATOM 708 O O . PHE A 1 90 ? -2.030 -2.542 -11.992 1.00 93.88 90 PHE A O 1
ATOM 715 N N . ILE A 1 91 ? -2.694 -1.706 -10.021 1.00 92.69 91 ILE A N 1
ATOM 716 C CA . ILE A 1 91 ? -2.464 -0.302 -10.397 1.00 92.69 91 ILE A CA 1
ATOM 717 C C . ILE A 1 91 ? -0.973 -0.025 -10.609 1.00 92.69 91 ILE A C 1
ATOM 719 O O . ILE A 1 91 ? -0.621 0.652 -11.571 1.00 92.69 91 ILE A O 1
ATOM 723 N N . VAL A 1 92 ? -0.089 -0.545 -9.749 1.00 90.69 92 VAL A N 1
ATOM 724 C CA . VAL A 1 92 ? 1.363 -0.365 -9.927 1.00 90.69 92 VAL A CA 1
ATOM 725 C C . VAL A 1 92 ? 1.843 -1.042 -11.204 1.00 90.69 92 VAL A C 1
ATOM 727 O O . VAL A 1 92 ? 2.573 -0.415 -11.963 1.00 90.69 92 VAL A O 1
ATOM 730 N N . TRP A 1 93 ? 1.392 -2.267 -11.479 1.00 93.12 93 TRP A N 1
ATOM 731 C CA . TRP A 1 93 ? 1.665 -2.945 -12.745 1.00 93.12 93 TRP A CA 1
ATOM 732 C C . TRP A 1 93 ? 1.183 -2.117 -13.944 1.00 93.12 93 TRP A C 1
ATOM 734 O O . TRP A 1 93 ? 1.954 -1.850 -14.859 1.00 93.12 93 TRP A O 1
ATOM 744 N N . LEU A 1 94 ? -0.055 -1.619 -13.907 1.00 95.06 94 LEU A N 1
ATOM 745 C CA . LEU A 1 94 ? -0.617 -0.801 -14.981 1.00 95.06 94 LEU A CA 1
ATOM 746 C C . LEU A 1 94 ? 0.192 0.492 -15.201 1.00 95.06 94 LEU A C 1
ATOM 748 O O . LEU A 1 94 ? 0.493 0.863 -16.332 1.00 95.06 94 LEU A O 1
ATOM 752 N N . PHE A 1 95 ? 0.563 1.191 -14.129 1.00 94.56 95 PHE A N 1
ATOM 753 C CA . PHE A 1 95 ? 1.305 2.450 -14.215 1.00 94.56 95 PHE A CA 1
ATOM 754 C C . PHE A 1 95 ? 2.751 2.261 -14.672 1.00 94.56 95 PHE A C 1
ATOM 756 O O . PHE A 1 95 ? 3.224 3.036 -15.501 1.00 94.56 95 PHE A O 1
ATOM 763 N N . VAL A 1 96 ? 3.442 1.247 -14.156 1.00 91.88 96 VAL A N 1
ATOM 764 C CA . VAL A 1 96 ? 4.854 1.014 -14.468 1.00 91.88 96 VAL A CA 1
ATOM 765 C C . VAL A 1 96 ? 5.007 0.282 -15.796 1.00 91.88 96 VAL A C 1
ATOM 767 O O . VAL A 1 96 ? 5.679 0.788 -16.687 1.00 91.88 96 VAL A O 1
ATOM 770 N N . ASP A 1 97 ? 4.352 -0.865 -15.967 1.00 90.62 97 ASP A N 1
ATOM 771 C CA . ASP A 1 97 ? 4.596 -1.734 -17.122 1.00 90.62 97 ASP A CA 1
ATOM 772 C C . ASP A 1 97 ? 3.777 -1.305 -18.352 1.00 90.62 97 ASP A C 1
ATOM 774 O O . ASP A 1 97 ? 4.270 -1.391 -19.475 1.00 90.62 97 ASP A O 1
ATOM 778 N N . CYS A 1 98 ? 2.543 -0.806 -18.181 1.00 93.50 98 CYS A N 1
ATOM 779 C CA . CYS A 1 98 ? 1.736 -0.347 -19.322 1.00 93.50 98 CYS A CA 1
ATOM 780 C C . CYS A 1 98 ? 1.975 1.132 -19.648 1.00 93.50 98 CYS A C 1
ATOM 782 O O . CYS A 1 98 ? 2.225 1.468 -20.803 1.00 93.50 98 CYS A O 1
ATOM 784 N N . PHE A 1 99 ? 1.946 2.023 -18.651 1.00 94.31 99 PHE A N 1
ATOM 785 C CA . PHE A 1 99 ? 2.108 3.470 -18.868 1.00 94.31 99 PHE A CA 1
ATOM 786 C C . PHE A 1 99 ? 3.545 3.987 -18.751 1.00 94.31 99 PHE A C 1
ATOM 788 O O . PHE A 1 99 ? 3.772 5.167 -19.011 1.00 94.31 99 PHE A O 1
ATOM 795 N N . HIS A 1 100 ? 4.512 3.128 -18.410 1.00 91.94 100 HIS A N 1
ATOM 796 C CA . HIS A 1 100 ? 5.939 3.474 -18.371 1.00 91.94 100 HIS A CA 1
ATOM 797 C C . HIS A 1 100 ? 6.254 4.630 -17.402 1.00 91.94 100 HIS A C 1
ATOM 799 O O . HIS A 1 100 ? 7.193 5.401 -17.609 1.00 91.94 100 HIS A O 1
ATOM 805 N N . LEU A 1 101 ? 5.462 4.768 -16.333 1.00 92.38 101 LEU A N 1
ATOM 806 C CA . LEU A 1 101 ? 5.706 5.751 -15.283 1.00 92.38 101 LEU A CA 1
ATOM 807 C C . LEU A 1 101 ? 6.823 5.273 -14.342 1.00 92.38 101 LEU A C 1
ATOM 809 O O . LEU A 1 101 ? 6.884 4.081 -14.031 1.00 92.38 101 LEU A O 1
ATOM 813 N N . PRO A 1 102 ? 7.654 6.188 -13.806 1.00 91.00 102 PRO A N 1
ATOM 814 C CA . PRO A 1 102 ? 8.624 5.848 -12.766 1.00 91.00 102 PRO A CA 1
ATOM 815 C C . PRO A 1 102 ? 7.944 5.183 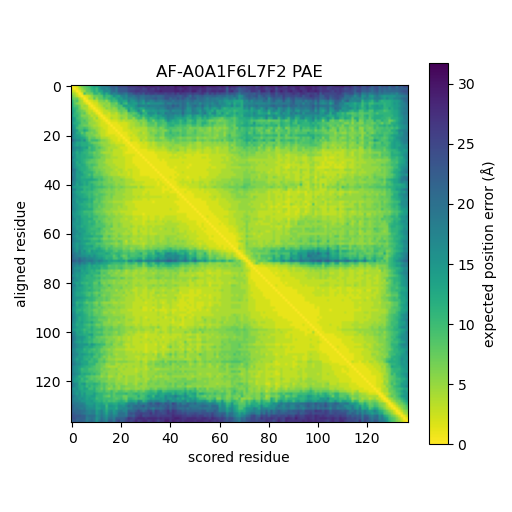-11.562 1.00 91.00 102 PRO A C 1
ATOM 817 O O . PRO A 1 102 ? 6.898 5.664 -11.101 1.00 91.00 102 PRO A O 1
ATOM 820 N N . ALA A 1 103 ? 8.542 4.119 -11.011 1.00 88.12 103 ALA A N 1
ATOM 821 C CA . ALA A 1 103 ? 7.911 3.333 -9.949 1.00 88.12 103 ALA A CA 1
ATOM 822 C C . ALA A 1 103 ? 7.641 4.165 -8.687 1.00 88.12 103 ALA A C 1
ATOM 824 O O . ALA A 1 103 ? 6.619 3.973 -8.025 1.00 88.12 103 ALA A O 1
ATOM 825 N N . ALA A 1 104 ? 8.498 5.147 -8.389 1.00 87.44 104 ALA A N 1
ATOM 826 C CA . ALA A 1 104 ? 8.268 6.100 -7.303 1.00 87.44 104 ALA A CA 1
ATOM 827 C C . ALA A 1 104 ? 6.971 6.916 -7.487 1.00 87.44 104 ALA A C 1
ATOM 829 O O . ALA A 1 104 ? 6.154 7.003 -6.566 1.00 87.44 104 ALA A O 1
ATOM 830 N N . SER A 1 105 ? 6.752 7.489 -8.676 1.00 89.25 105 SER A N 1
ATOM 831 C CA . SER A 1 105 ? 5.559 8.291 -8.986 1.00 89.25 105 SER A CA 1
ATOM 832 C C . SER A 1 105 ? 4.299 7.427 -9.009 1.00 89.25 105 SER A C 1
ATOM 834 O O . SER A 1 105 ? 3.281 7.802 -8.422 1.00 89.25 105 SER A O 1
ATOM 836 N N . ALA A 1 106 ? 4.386 6.243 -9.623 1.00 89.19 106 ALA A N 1
ATOM 837 C CA . ALA A 1 106 ? 3.306 5.263 -9.642 1.00 89.19 106 ALA A CA 1
ATOM 838 C C . ALA A 1 106 ? 2.918 4.826 -8.221 1.00 89.19 106 ALA A C 1
ATOM 840 O O . ALA A 1 106 ? 1.740 4.845 -7.859 1.00 89.19 106 ALA A O 1
ATOM 841 N N . GLY A 1 107 ? 3.914 4.508 -7.389 1.00 86.19 107 GLY A N 1
ATOM 842 C CA . GLY A 1 107 ? 3.738 4.136 -5.990 1.00 86.19 107 GLY A CA 1
ATOM 843 C C . GLY A 1 107 ? 3.102 5.250 -5.161 1.00 86.19 107 GLY A C 1
ATOM 844 O O . GLY A 1 107 ? 2.195 4.972 -4.3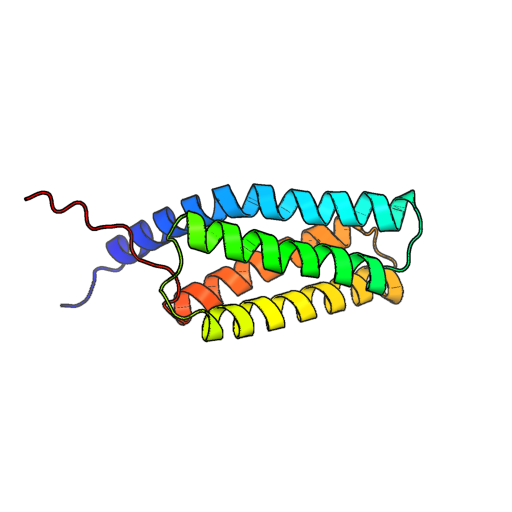76 1.00 86.19 107 GLY A O 1
ATOM 845 N N . LEU A 1 108 ? 3.513 6.506 -5.354 1.00 89.12 108 LEU A N 1
ATOM 846 C CA . LEU A 1 108 ? 2.957 7.657 -4.638 1.00 89.12 108 LEU A CA 1
ATOM 847 C C . LEU A 1 108 ? 1.482 7.898 -4.989 1.00 89.12 108 LEU A C 1
ATOM 849 O O . LEU A 1 108 ? 0.653 8.028 -4.083 1.00 89.12 108 LEU A O 1
ATOM 853 N N . LEU A 1 109 ? 1.147 7.928 -6.283 1.00 90.25 109 LEU A N 1
ATOM 854 C CA . LEU A 1 109 ? -0.225 8.135 -6.759 1.00 90.25 109 LEU A CA 1
ATOM 855 C C . LEU A 1 109 ? -1.148 7.013 -6.285 1.00 90.25 109 LEU A C 1
ATOM 857 O O . LEU A 1 109 ? -2.198 7.272 -5.694 1.00 90.25 109 LEU A O 1
ATOM 861 N N . ASN A 1 110 ? -0.715 5.768 -6.487 1.00 90.25 110 ASN A N 1
ATOM 862 C CA . ASN A 1 110 ? -1.461 4.591 -6.078 1.00 90.25 110 ASN A CA 1
ATOM 863 C C . ASN A 1 110 ? -1.675 4.562 -4.556 1.00 90.25 110 ASN A C 1
ATOM 865 O O . ASN A 1 110 ? -2.805 4.431 -4.080 1.00 90.25 110 ASN A O 1
ATOM 869 N N . THR A 1 111 ? -0.608 4.756 -3.775 1.00 85.38 111 THR A N 1
ATOM 870 C CA . THR A 1 111 ? -0.701 4.661 -2.314 1.00 85.38 111 THR A CA 1
ATOM 871 C C . THR A 1 111 ? -1.549 5.789 -1.735 1.00 85.38 111 THR A C 1
ATOM 873 O O . THR A 1 111 ? -2.367 5.522 -0.860 1.00 85.38 111 THR A O 1
ATOM 876 N N . THR A 1 112 ? -1.442 7.019 -2.249 1.00 85.69 112 THR A N 1
ATOM 877 C CA . THR A 1 112 ? -2.266 8.151 -1.785 1.00 85.69 112 THR A CA 1
ATOM 878 C C . THR A 1 112 ? -3.747 7.940 -2.105 1.00 85.69 112 THR A C 1
ATOM 880 O O . THR A 1 112 ? -4.596 8.077 -1.221 1.00 85.69 112 THR A O 1
ATOM 883 N N . GLY A 1 113 ? -4.070 7.546 -3.343 1.00 87.25 113 GLY A N 1
ATOM 884 C CA . GLY A 1 113 ? -5.453 7.307 -3.763 1.00 87.25 113 GLY A CA 1
ATOM 885 C C . GLY A 1 113 ? -6.110 6.166 -2.984 1.00 87.25 113 GLY A C 1
ATOM 886 O O . GLY A 1 113 ? -7.205 6.318 -2.434 1.00 87.25 113 GLY A O 1
ATOM 887 N N . LEU A 1 114 ? -5.413 5.034 -2.859 1.00 86.94 114 LEU A N 1
ATOM 888 C CA . LEU A 1 114 ? -5.936 3.875 -2.138 1.00 86.94 114 LEU A CA 1
ATOM 889 C C . LEU A 1 114 ? -5.948 4.062 -0.623 1.00 86.94 114 LEU A C 1
ATOM 891 O O . LEU A 1 114 ? -6.795 3.468 0.042 1.00 86.94 114 LEU A O 1
ATOM 895 N N . PHE A 1 115 ? -5.061 4.886 -0.059 1.00 84.06 115 PHE A N 1
ATOM 896 C CA . PHE A 1 115 ? -5.094 5.221 1.364 1.00 84.06 115 PHE A CA 1
ATOM 897 C C . PHE A 1 115 ? -6.405 5.916 1.741 1.00 84.06 115 PHE A C 1
ATOM 899 O O . PHE A 1 115 ? -7.067 5.499 2.694 1.00 84.06 115 PHE A O 1
ATOM 906 N N . LEU A 1 116 ? -6.823 6.916 0.959 1.00 84.38 116 LEU A N 1
ATOM 907 C CA . LEU A 1 116 ? -8.086 7.620 1.182 1.00 84.38 116 LEU A CA 1
ATOM 908 C C . LEU A 1 116 ? -9.285 6.684 1.008 1.00 84.38 116 LEU A C 1
ATOM 910 O O . LEU A 1 116 ? -10.137 6.601 1.893 1.00 84.38 116 LEU A O 1
ATOM 914 N N . ALA A 1 117 ? -9.327 5.920 -0.085 1.00 86.00 117 ALA A N 1
ATOM 915 C CA . ALA A 1 117 ? -10.407 4.966 -0.328 1.00 86.00 117 ALA A CA 1
ATOM 916 C C . ALA A 1 117 ? -10.504 3.898 0.781 1.00 86.00 117 ALA A C 1
ATOM 918 O O . ALA A 1 117 ? -11.604 3.564 1.227 1.00 86.00 117 ALA A O 1
ATOM 919 N N . ARG A 1 118 ? -9.365 3.410 1.291 1.00 81.19 118 ARG A N 1
ATOM 920 C CA . ARG A 1 118 ? -9.325 2.450 2.402 1.00 81.19 118 ARG A CA 1
ATOM 921 C C . ARG A 1 118 ? -9.833 3.070 3.703 1.00 81.19 118 ARG A C 1
ATOM 923 O O . ARG A 1 118 ? -10.587 2.412 4.417 1.00 81.19 118 ARG A O 1
ATOM 930 N N . PHE A 1 119 ? -9.479 4.322 4.001 1.00 80.25 119 PHE A N 1
ATOM 931 C CA . PHE A 1 119 ? -10.011 5.034 5.167 1.00 80.25 119 PHE A CA 1
ATOM 932 C C . PHE A 1 119 ? -11.542 5.141 5.111 1.00 80.25 119 PHE A C 1
ATOM 934 O O . PHE A 1 119 ? -12.218 4.794 6.082 1.00 80.25 119 PHE A O 1
ATOM 941 N N . PHE A 1 120 ? -12.102 5.531 3.961 1.00 82.19 120 PHE A N 1
ATOM 942 C CA . PHE A 1 120 ? -13.554 5.584 3.776 1.00 82.19 120 PHE A CA 1
ATOM 943 C C . PHE A 1 120 ? -14.216 4.208 3.916 1.00 82.19 120 PHE A C 1
ATOM 945 O O . PHE A 1 120 ? -15.250 4.100 4.576 1.00 82.19 120 PHE A O 1
ATOM 952 N N . ALA A 1 121 ? -13.616 3.152 3.360 1.00 82.06 121 ALA A N 1
ATOM 953 C CA . ALA A 1 121 ? -14.123 1.788 3.499 1.00 82.06 121 ALA A CA 1
ATOM 954 C C . ALA A 1 121 ? -14.133 1.330 4.967 1.00 82.06 121 ALA A C 1
ATOM 956 O O . ALA A 1 121 ? -15.143 0.824 5.454 1.00 82.06 121 ALA A O 1
ATOM 957 N N . PHE A 1 122 ? -13.044 1.556 5.705 1.00 77.25 122 PHE A N 1
ATOM 958 C CA . PHE A 1 122 ? -12.950 1.198 7.122 1.00 77.25 122 PHE A CA 1
ATOM 959 C C . PHE A 1 122 ? -13.907 1.997 8.009 1.00 77.25 122 PHE A C 1
ATOM 961 O O . PHE A 1 122 ? -14.484 1.427 8.937 1.00 77.25 122 PHE A O 1
ATOM 968 N N . SER A 1 123 ? -14.110 3.283 7.708 1.00 75.19 123 SER A N 1
ATOM 969 C CA . SER A 1 123 ? -15.090 4.126 8.395 1.00 75.19 123 SER A CA 1
ATOM 970 C C . SER A 1 123 ? -16.523 3.642 8.142 1.00 75.19 123 SER A C 1
ATOM 972 O O . SER A 1 123 ? -17.273 3.447 9.095 1.00 75.19 123 SER A O 1
ATOM 974 N N . ARG A 1 124 ? -16.884 3.348 6.884 1.00 79.81 124 ARG A N 1
ATOM 975 C CA . ARG A 1 124 ? -18.208 2.814 6.506 1.00 79.81 124 ARG A CA 1
ATOM 976 C C . ARG A 1 124 ? -18.503 1.446 7.122 1.00 79.81 124 ARG A C 1
ATOM 978 O O . ARG A 1 124 ? -19.644 1.181 7.478 1.00 79.81 124 ARG A O 1
ATOM 985 N N . LEU A 1 125 ? -17.495 0.582 7.238 1.00 77.75 125 LEU A N 1
ATOM 986 C CA . LEU A 1 125 ? -17.650 -0.780 7.760 1.00 77.75 125 LEU A CA 1
ATOM 987 C C . LEU A 1 125 ? -17.562 -0.861 9.293 1.00 77.75 125 LEU A C 1
ATOM 989 O O . LEU A 1 125 ? -17.708 -1.949 9.847 1.00 77.75 125 LEU A O 1
ATOM 993 N N . GLY A 1 126 ? -17.308 0.258 9.985 1.00 70.88 126 GLY A N 1
ATOM 994 C CA . GLY A 1 126 ? -17.241 0.300 11.451 1.00 70.88 126 GLY A CA 1
ATOM 995 C C . GLY A 1 126 ? -16.138 -0.582 12.050 1.00 70.88 126 GLY A C 1
ATOM 996 O O . GLY A 1 126 ? -16.268 -1.055 13.181 1.00 70.88 126 GLY A O 1
ATOM 997 N N . ILE A 1 127 ? -15.073 -0.841 11.280 1.00 70.25 127 ILE A N 1
ATOM 998 C CA . ILE A 1 127 ? -13.958 -1.723 11.673 1.00 70.25 127 ILE A CA 1
ATOM 999 C C . ILE A 1 127 ? -13.020 -1.011 12.659 1.00 70.25 127 ILE A C 1
ATOM 1001 O O . ILE A 1 127 ? -12.386 -1.652 13.502 1.00 70.25 127 ILE A O 1
ATOM 1005 N N . LEU A 1 128 ? -12.952 0.320 12.569 1.00 67.44 128 LEU A N 1
ATOM 1006 C CA . LEU A 1 128 ? -12.161 1.157 13.464 1.00 67.44 128 LEU A CA 1
ATOM 1007 C C . LEU A 1 128 ? -12.762 1.113 14.873 1.00 67.44 128 LEU A C 1
ATOM 1009 O O . LEU A 1 128 ? -13.941 1.409 15.067 1.00 67.44 128 LEU A O 1
ATOM 1013 N N . ARG A 1 129 ? -11.949 0.730 15.861 1.00 64.44 129 ARG A N 1
ATOM 1014 C CA . ARG A 1 129 ? -12.347 0.763 17.269 1.00 64.44 129 ARG A CA 1
ATOM 1015 C C . ARG A 1 129 ? -12.369 2.212 17.758 1.00 64.44 129 ARG A C 1
ATOM 1017 O O . ARG A 1 129 ? -11.398 2.949 17.562 1.00 64.44 129 ARG A O 1
ATOM 1024 N N . ASP A 1 130 ? -13.458 2.606 18.413 1.00 59.78 130 ASP A N 1
ATOM 1025 C CA . ASP A 1 130 ? -13.513 3.880 19.127 1.00 59.78 130 ASP A CA 1
ATOM 1026 C C . ASP A 1 130 ? -12.430 3.911 20.219 1.00 59.78 130 ASP A C 1
ATOM 1028 O O . ASP A 1 130 ? -12.103 2.863 20.794 1.00 59.78 130 ASP A O 1
ATOM 1032 N N . PRO A 1 131 ? -11.837 5.080 20.524 1.00 55.78 131 PRO A N 1
ATOM 1033 C CA . PRO A 1 131 ? -10.908 5.187 21.632 1.00 55.78 131 PRO A CA 1
ATOM 1034 C C . PRO A 1 131 ? -11.686 4.829 22.905 1.00 55.78 131 PRO A C 1
ATOM 1036 O O . PRO A 1 131 ? -12.882 5.128 22.970 1.00 55.78 131 PRO A O 1
ATOM 1039 N N . PRO A 1 132 ? -11.050 4.220 23.919 1.00 53.22 132 PRO A N 1
ATOM 1040 C CA . PRO A 1 132 ? -11.704 4.065 25.210 1.00 53.22 132 PRO A CA 1
ATOM 1041 C C . PRO A 1 132 ? -12.213 5.442 25.643 1.00 53.22 132 PRO A C 1
ATOM 1043 O O . PRO A 1 132 ? -11.437 6.403 25.695 1.00 53.22 132 PRO A O 1
ATOM 1046 N N . ASP A 1 133 ? -13.530 5.546 25.842 1.00 50.09 133 ASP A N 1
ATOM 1047 C CA . ASP A 1 133 ? -14.158 6.766 26.327 1.00 50.09 133 ASP A CA 1
ATOM 1048 C C . ASP A 1 133 ? -13.439 7.099 27.633 1.00 50.09 133 ASP A C 1
ATOM 1050 O O . ASP A 1 133 ? -13.395 6.269 28.544 1.00 50.09 133 ASP A O 1
ATOM 1054 N N . LYS A 1 134 ? -12.802 8.272 27.716 1.00 46.72 134 LYS A N 1
ATOM 1055 C CA . LYS A 1 134 ? -12.243 8.772 28.978 1.00 46.72 134 LYS A CA 1
ATOM 1056 C C . LYS A 1 134 ? -13.407 9.198 29.878 1.00 46.72 134 LYS A C 1
ATOM 1058 O O . LYS A 1 134 ? -13.499 10.348 30.286 1.00 46.72 134 LYS A O 1
ATOM 1063 N N . LYS A 1 135 ? -14.319 8.278 30.167 1.00 41.53 135 LYS A N 1
ATOM 1064 C CA . LYS A 1 135 ? -15.148 8.335 31.356 1.00 41.53 135 LYS A CA 1
ATOM 1065 C C . LYS A 1 135 ? -14.362 7.569 32.402 1.00 41.53 135 LYS A C 1
ATOM 1067 O O . LYS A 1 135 ? -14.363 6.342 32.428 1.00 41.53 135 LYS A O 1
ATOM 1072 N N . GLY A 1 136 ? -13.566 8.332 33.150 1.00 41.84 136 GLY A N 1
ATOM 1073 C CA . GLY A 1 136 ? -13.026 7.852 34.414 1.00 41.84 136 GLY A CA 1
ATOM 1074 C C . GLY A 1 136 ? -14.167 7.433 35.354 1.00 41.84 136 GLY A C 1
ATOM 1075 O O . GLY A 1 136 ? -15.317 7.786 35.077 1.00 41.84 136 GLY A O 1
ATOM 1076 N N . PRO A 1 137 ? -13.842 6.647 36.393 1.00 46.75 137 PRO A N 1
ATOM 1077 C CA . PRO A 1 137 ? -14.804 6.130 37.365 1.00 46.75 137 PRO A CA 1
ATOM 1078 C C . PRO A 1 137 ? -15.651 7.228 38.015 1.00 46.75 137 PRO A C 1
ATOM 1080 O O . PRO A 1 137 ? -15.129 8.355 38.189 1.00 46.75 137 PRO A O 1
#